Protein AF-A0A1H2VMX5-F1 (afdb_monomer)

Structure (mmCIF, N/CA/C/O backbone):
data_AF-A0A1H2VMX5-F1
#
_entry.id   AF-A0A1H2VMX5-F1
#
loop_
_atom_site.group_PDB
_atom_si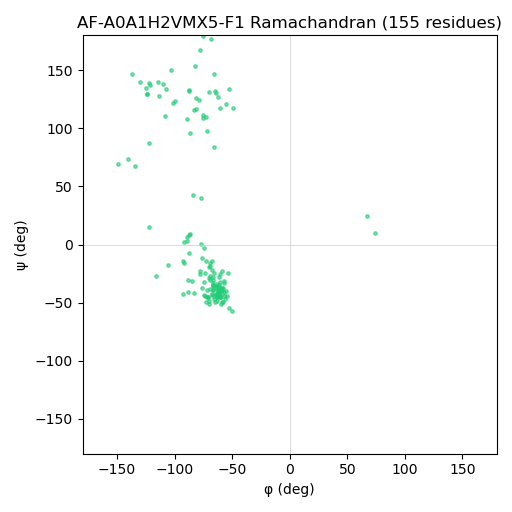te.id
_atom_site.type_symbol
_atom_site.label_atom_id
_atom_site.label_alt_id
_atom_site.label_comp_id
_atom_site.label_asym_id
_atom_site.label_entity_id
_atom_site.label_seq_id
_atom_site.pdbx_PDB_ins_code
_atom_site.Cartn_x
_atom_site.Cartn_y
_atom_site.Cartn_z
_atom_site.occupancy
_atom_site.B_iso_or_equiv
_atom_site.auth_seq_id
_atom_site.auth_comp_id
_atom_site.auth_asym_id
_atom_site.auth_atom_id
_atom_site.pdbx_PDB_model_num
ATOM 1 N N . MET A 1 1 ? -8.118 -17.951 14.539 1.00 77.88 1 MET A N 1
ATOM 2 C CA . MET A 1 1 ? -8.419 -17.044 13.417 1.00 77.88 1 MET A CA 1
ATOM 3 C C . MET A 1 1 ? -9.921 -16.807 13.373 1.00 77.88 1 MET A C 1
ATOM 5 O O . MET A 1 1 ? -10.666 -17.733 13.692 1.00 77.88 1 MET A O 1
ATOM 9 N N . ARG A 1 2 ? -10.361 -15.580 13.074 1.00 89.75 2 ARG A N 1
ATOM 10 C CA . ARG A 1 2 ? -11.778 -15.181 12.992 1.00 89.75 2 ARG A CA 1
ATOM 11 C C . ARG A 1 2 ? -12.084 -14.629 11.603 1.00 89.75 2 ARG A C 1
ATOM 13 O O . ARG A 1 2 ? -11.336 -13.803 11.100 1.00 89.75 2 ARG A O 1
ATOM 20 N N . VAL A 1 3 ? -13.227 -15.018 11.049 1.00 90.25 3 VAL A N 1
ATOM 21 C CA . VAL A 1 3 ? -13.707 -14.535 9.750 1.00 90.25 3 VAL A CA 1
ATOM 22 C C . VAL A 1 3 ? -14.512 -13.242 9.915 1.00 90.25 3 VAL A C 1
ATOM 24 O O . VAL A 1 3 ? -15.401 -13.187 10.767 1.00 90.25 3 VAL A O 1
ATOM 27 N N . LEU A 1 4 ? -14.238 -12.224 9.092 1.00 90.31 4 LEU A N 1
ATOM 28 C CA . LEU A 1 4 ? -14.986 -10.958 9.043 1.00 90.31 4 LEU A CA 1
ATOM 29 C C . LEU A 1 4 ? -15.226 -10.514 7.600 1.00 90.31 4 LEU A C 1
ATOM 31 O O . LEU A 1 4 ? -14.382 -10.709 6.733 1.00 90.31 4 LEU A O 1
ATOM 35 N N . THR A 1 5 ? -16.364 -9.872 7.335 1.00 93.44 5 THR A N 1
ATOM 36 C CA . THR A 1 5 ? -16.583 -9.218 6.035 1.00 93.44 5 THR A CA 1
ATOM 37 C C . THR A 1 5 ? -15.774 -7.927 5.999 1.00 93.44 5 THR A C 1
ATOM 39 O O . THR A 1 5 ? -16.102 -6.985 6.714 1.00 93.44 5 THR A O 1
ATOM 42 N N . ILE A 1 6 ? -14.709 -7.908 5.201 1.00 93.81 6 ILE A N 1
ATOM 43 C CA . ILE A 1 6 ? -13.769 -6.789 5.085 1.00 93.81 6 ILE A CA 1
ATOM 44 C C . ILE A 1 6 ? -13.706 -6.383 3.614 1.00 93.81 6 ILE A C 1
ATOM 46 O O . ILE A 1 6 ? -13.511 -7.228 2.742 1.00 93.81 6 ILE A O 1
ATOM 50 N N . ASP A 1 7 ? -13.865 -5.090 3.340 1.00 94.38 7 ASP A N 1
ATOM 51 C CA . ASP A 1 7 ? -13.636 -4.526 2.008 1.00 94.38 7 ASP A CA 1
ATOM 52 C C . ASP A 1 7 ? -12.127 -4.515 1.713 1.00 94.38 7 ASP A C 1
ATOM 54 O O . ASP A 1 7 ? -11.393 -3.622 2.146 1.00 94.38 7 ASP A O 1
ATOM 58 N N . MET A 1 8 ? -11.662 -5.534 0.986 1.00 94.94 8 MET A N 1
ATOM 59 C CA . MET A 1 8 ? -10.245 -5.699 0.652 1.00 94.94 8 MET A CA 1
ATOM 60 C C . MET A 1 8 ? -9.712 -4.559 -0.212 1.00 94.94 8 MET A C 1
ATOM 62 O O . MET A 1 8 ? -8.598 -4.099 0.008 1.00 94.94 8 MET A O 1
ATOM 66 N N . HIS A 1 9 ? -10.518 -4.033 -1.134 1.00 93.56 9 HIS A N 1
ATOM 67 C CA . HIS A 1 9 ? -10.098 -2.911 -1.969 1.00 93.56 9 HIS A CA 1
ATOM 68 C C . HIS A 1 9 ? -9.900 -1.638 -1.133 1.00 93.56 9 HIS A C 1
ATOM 70 O O . HIS A 1 9 ? -9.013 -0.826 -1.404 1.00 93.56 9 HIS A O 1
ATOM 76 N N . ARG A 1 10 ? -10.716 -1.430 -0.092 1.00 94.94 10 ARG A N 1
ATOM 77 C CA . ARG A 1 10 ? -10.504 -0.324 0.848 1.00 94.94 10 ARG A CA 1
ATOM 78 C C . ARG A 1 10 ? -9.256 -0.527 1.709 1.00 94.94 10 ARG A C 1
ATOM 80 O O . ARG A 1 10 ? -8.552 0.458 1.915 1.00 94.94 10 ARG A O 1
ATOM 87 N N . LEU A 1 11 ? -8.960 -1.755 2.138 1.00 96.69 11 LEU A N 1
ATOM 88 C CA . LEU A 1 11 ? -7.720 -2.071 2.858 1.00 96.69 11 LEU A CA 1
ATOM 89 C C . LEU A 1 11 ? -6.476 -1.830 1.996 1.00 96.69 11 LEU A C 1
ATOM 91 O O . LEU A 1 11 ? -5.568 -1.129 2.426 1.00 96.69 11 LEU A O 1
ATOM 95 N N . GLU A 1 12 ? -6.468 -2.342 0.764 1.00 96.19 12 GLU A N 1
ATOM 96 C CA . GLU A 1 12 ? -5.383 -2.148 -0.209 1.00 96.19 12 GLU A CA 1
ATOM 97 C C . GLU A 1 12 ? -5.091 -0.658 -0.435 1.00 96.19 12 GLU A C 1
ATOM 99 O O . GLU A 1 12 ? -3.937 -0.239 -0.414 1.00 96.19 12 GLU A O 1
ATOM 104 N N . ARG A 1 13 ? -6.140 0.163 -0.586 1.00 94.69 13 ARG A N 1
ATOM 105 C CA . ARG A 1 13 ? -5.979 1.618 -0.721 1.00 94.69 13 ARG A CA 1
ATOM 106 C C . ARG A 1 13 ? -5.446 2.283 0.541 1.00 94.69 13 ARG A C 1
ATOM 108 O O . ARG A 1 13 ? -4.649 3.197 0.414 1.00 94.69 13 ARG A O 1
ATOM 115 N N . ALA A 1 14 ? -5.890 1.856 1.722 1.00 96.00 14 ALA A N 1
ATOM 116 C CA . ALA A 1 14 ? -5.415 2.413 2.986 1.00 96.00 14 ALA A CA 1
ATOM 117 C C . ALA A 1 14 ? -3.929 2.095 3.228 1.00 96.00 14 ALA A C 1
ATOM 119 O O . ALA A 1 14 ? -3.202 2.946 3.724 1.00 96.00 14 ALA A O 1
ATOM 120 N N . LEU A 1 15 ? -3.464 0.906 2.823 1.00 96.06 15 LEU A N 1
ATOM 121 C CA . LEU A 1 15 ? -2.037 0.567 2.826 1.00 96.06 15 LEU A CA 1
ATOM 122 C C . LEU A 1 15 ? -1.244 1.452 1.854 1.00 96.06 15 LEU A C 1
ATOM 124 O O . LEU A 1 15 ? -0.123 1.848 2.151 1.00 96.06 15 LEU A O 1
ATOM 128 N N . ASP A 1 16 ? -1.808 1.784 0.692 1.00 94.56 16 ASP A N 1
ATOM 129 C CA . ASP A 1 16 ? -1.123 2.600 -0.314 1.00 94.56 16 ASP A CA 1
ATOM 130 C C . ASP A 1 16 ? -1.327 4.118 -0.148 1.00 94.56 16 ASP A C 1
ATOM 132 O O . ASP A 1 16 ? -0.771 4.887 -0.933 1.00 94.56 16 ASP A O 1
ATOM 136 N N . ASP A 1 17 ? -2.024 4.597 0.885 1.00 91.06 17 ASP A N 1
ATOM 137 C CA . ASP A 1 17 ? -2.252 6.031 1.120 1.00 91.06 17 ASP A CA 1
ATOM 138 C C . ASP A 1 17 ? -1.130 6.645 1.986 1.00 91.06 17 ASP A C 1
ATOM 140 O O . ASP A 1 17 ? -1.053 6.358 3.177 1.00 91.06 17 ASP A O 1
ATOM 144 N N . PRO A 1 18 ? -0.223 7.479 1.433 1.00 82.94 18 PRO A N 1
ATOM 145 C CA . PRO A 1 18 ? 0.783 8.190 2.224 1.00 82.94 18 PRO A CA 1
ATOM 146 C C . PRO A 1 18 ? 0.255 9.528 2.780 1.00 82.94 18 PRO A C 1
ATOM 148 O O . PRO A 1 18 ? 1.053 10.373 3.194 1.00 82.94 18 PRO A O 1
ATOM 151 N N . GLY A 1 19 ? -1.048 9.791 2.655 1.00 86.31 19 GLY A N 1
ATOM 152 C CA . GLY A 1 19 ? -1.691 11.034 3.052 1.00 86.31 19 GLY A CA 1
ATOM 153 C C . GLY A 1 19 ? -1.724 11.258 4.569 1.00 86.31 19 GLY A C 1
ATOM 154 O O . GLY A 1 19 ? -1.294 10.410 5.345 1.00 86.31 19 GLY A O 1
ATOM 155 N N . PRO A 1 20 ? -2.252 12.414 5.008 1.00 85.75 20 PRO A N 1
ATOM 156 C CA . PRO A 1 20 ? -2.370 12.757 6.428 1.00 85.75 20 PRO A CA 1
ATOM 157 C C . PRO A 1 20 ? -3.493 11.991 7.147 1.00 85.75 20 PRO A C 1
ATOM 159 O O . PRO A 1 20 ? -3.695 12.176 8.344 1.00 85.75 20 PRO A O 1
ATOM 162 N N . LEU A 1 21 ? -4.260 11.172 6.420 1.00 91.00 21 LEU A N 1
ATOM 163 C CA . LEU A 1 21 ? -5.347 10.393 6.991 1.00 91.00 21 LEU A CA 1
ATOM 164 C C . LEU A 1 21 ? -4.798 9.125 7.636 1.00 91.00 21 LEU A C 1
ATOM 166 O O . LEU A 1 21 ? -4.163 8.299 6.987 1.00 91.00 21 LEU A O 1
ATOM 170 N N . GLU A 1 22 ? -5.136 8.929 8.899 1.00 94.12 22 GLU A N 1
ATOM 171 C CA . GLU A 1 22 ? -4.936 7.665 9.582 1.00 94.12 22 GLU A CA 1
ATOM 172 C C . GLU A 1 22 ? -6.150 6.769 9.349 1.00 94.12 22 GLU A C 1
ATOM 174 O O . GLU A 1 22 ? -7.303 7.188 9.508 1.00 94.12 22 GLU A O 1
ATOM 179 N N . HIS A 1 23 ? -5.903 5.519 8.971 1.00 96.06 23 HIS A N 1
ATOM 180 C CA . HIS A 1 23 ? -6.954 4.547 8.705 1.00 96.06 23 HIS A CA 1
ATOM 181 C C . HIS A 1 23 ? -6.982 3.469 9.779 1.00 96.06 23 HIS A C 1
ATOM 183 O O . HIS A 1 23 ? -5.950 2.937 10.175 1.00 96.06 23 HIS A O 1
ATOM 189 N N . TYR A 1 24 ? -8.184 3.103 10.206 1.00 96.81 24 TYR A N 1
ATOM 190 C CA . TYR A 1 24 ? -8.420 2.113 11.245 1.00 96.81 24 TYR A CA 1
ATOM 191 C C . TYR A 1 24 ? -9.440 1.081 10.769 1.00 96.81 24 TYR A C 1
ATOM 193 O O . TYR A 1 24 ? -10.449 1.430 10.149 1.00 96.81 24 TYR A O 1
ATOM 201 N N . LEU A 1 25 ? -9.200 -0.187 11.095 1.00 97.19 25 LEU A N 1
ATOM 202 C CA . LEU A 1 25 ? -10.148 -1.282 10.926 1.00 97.19 25 LEU A CA 1
ATOM 203 C C . LEU A 1 25 ? -10.826 -1.585 12.265 1.00 97.19 25 LEU A C 1
ATOM 205 O O . LEU A 1 25 ? -10.163 -1.915 13.247 1.00 97.19 25 LEU A O 1
ATOM 209 N N . ASP A 1 26 ? -12.155 -1.533 12.294 1.00 95.88 26 ASP A N 1
ATOM 210 C CA . ASP A 1 26 ? -12.949 -2.046 13.407 1.00 95.88 26 ASP A CA 1
ATOM 211 C C . ASP A 1 26 ? -12.936 -3.577 13.384 1.00 95.88 26 ASP A C 1
ATOM 213 O O . ASP A 1 26 ? -13.569 -4.221 12.540 1.00 95.88 26 ASP A O 1
ATOM 217 N N . LEU A 1 27 ? -12.250 -4.168 14.359 1.00 94.94 27 LEU A N 1
ATOM 218 C CA . LEU A 1 27 ? -12.081 -5.609 14.479 1.00 94.94 27 LEU A CA 1
ATOM 219 C C . LEU A 1 27 ? -13.398 -6.326 14.799 1.00 94.94 27 LEU A C 1
ATOM 221 O O . LEU A 1 27 ? -13.457 -7.542 14.686 1.00 94.94 27 LEU A O 1
ATOM 225 N N . HIS A 1 28 ? -14.466 -5.646 15.207 1.00 92.25 28 HIS A N 1
ATOM 226 C CA . HIS A 1 28 ? -15.757 -6.303 15.431 1.00 92.25 28 HIS A CA 1
ATOM 227 C C . HIS A 1 28 ? -16.613 -6.358 14.169 1.00 92.25 28 HIS A C 1
ATOM 229 O O . HIS A 1 28 ? -17.267 -7.369 13.918 1.00 92.25 28 HIS A O 1
ATOM 235 N N . SER A 1 29 ? -16.630 -5.271 13.398 1.00 91.56 29 SER A N 1
ATOM 236 C CA . SER A 1 29 ? -17.564 -5.104 12.279 1.00 91.56 29 SER A CA 1
ATOM 237 C C . SER A 1 29 ? -16.927 -5.262 10.897 1.00 91.56 29 SER A C 1
ATOM 239 O O . SER A 1 29 ? -17.657 -5.461 9.928 1.00 91.56 29 SER A O 1
ATOM 241 N N . GLY A 1 30 ? -15.5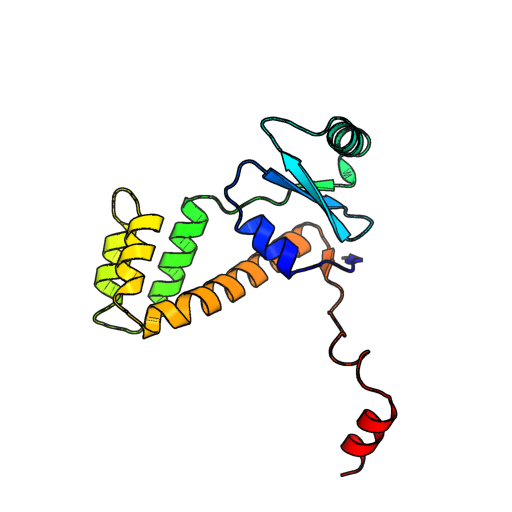97 -5.164 10.792 1.00 93.19 30 GLY A N 1
ATOM 242 C CA . GLY A 1 30 ? -14.883 -5.084 9.515 1.00 93.19 30 GLY A CA 1
ATOM 243 C C . GLY A 1 30 ? -15.020 -3.725 8.813 1.00 93.19 30 GLY A C 1
ATOM 244 O O . GLY A 1 30 ? -14.648 -3.596 7.648 1.00 93.19 30 GLY A O 1
ATOM 245 N N . GLN A 1 31 ? -15.578 -2.715 9.493 1.00 94.44 31 GLN A N 1
ATOM 246 C CA . GLN A 1 31 ? -15.732 -1.360 8.959 1.00 94.44 31 GLN A CA 1
ATOM 247 C C . GLN A 1 31 ? -14.449 -0.544 9.105 1.00 94.44 31 GLN A C 1
ATOM 249 O O . GLN A 1 31 ? -13.653 -0.757 10.014 1.00 94.44 31 GLN A O 1
ATOM 254 N N . PHE A 1 32 ? -14.288 0.436 8.222 1.00 94.75 32 PHE A N 1
ATOM 255 C CA . PHE A 1 32 ? -13.127 1.317 8.195 1.00 94.75 32 PHE A CA 1
ATOM 256 C C . PHE A 1 32 ? -13.488 2.712 8.682 1.00 94.75 32 PHE A C 1
ATOM 258 O O . PHE A 1 32 ? -14.457 3.316 8.204 1.00 94.75 32 PHE A O 1
ATOM 265 N N . ILE A 1 33 ? -12.637 3.239 9.550 1.00 94.25 33 ILE A N 1
ATOM 266 C CA . ILE A 1 33 ? -12.687 4.601 10.069 1.00 94.25 33 ILE A CA 1
ATOM 267 C C . ILE A 1 33 ? -11.445 5.330 9.556 1.00 94.25 33 ILE A C 1
ATOM 269 O O . ILE A 1 33 ? -10.370 4.740 9.480 1.00 94.25 33 ILE A O 1
ATOM 273 N N . SER A 1 34 ? -11.605 6.593 9.174 1.00 93.62 34 SER A N 1
ATOM 274 C CA . SER A 1 34 ? -10.484 7.462 8.822 1.00 93.62 34 SER A CA 1
ATOM 275 C C . SER A 1 34 ? -10.512 8.681 9.727 1.00 93.62 34 SER A C 1
ATOM 277 O O . SER A 1 34 ? -11.590 9.229 9.961 1.00 93.62 34 SER A O 1
ATOM 279 N N . LEU A 1 35 ? -9.347 9.102 10.195 1.00 93.56 35 LEU A N 1
ATOM 280 C CA . LEU A 1 35 ? -9.172 10.303 10.999 1.00 93.56 35 LEU A CA 1
ATOM 281 C C . LEU A 1 35 ? -8.128 11.190 10.324 1.00 93.56 35 LEU A C 1
ATOM 283 O O . LEU A 1 35 ? -7.102 10.691 9.873 1.00 93.56 35 LEU A O 1
ATOM 287 N N . ASP A 1 36 ? -8.398 12.485 10.225 1.00 91.62 36 ASP A N 1
ATOM 288 C CA . ASP A 1 36 ? -7.384 13.448 9.802 1.00 91.62 36 ASP A CA 1
ATOM 289 C C . ASP A 1 36 ? -6.467 13.751 10.990 1.00 91.62 36 ASP A C 1
ATOM 291 O O . ASP A 1 36 ? -6.952 14.112 12.064 1.00 91.62 36 ASP A O 1
ATOM 295 N N . ALA A 1 37 ? -5.159 13.557 10.821 1.00 84.94 37 ALA A N 1
ATOM 296 C CA . ALA A 1 37 ? -4.195 13.791 11.890 1.00 84.94 37 ALA A CA 1
ATOM 297 C C . ALA A 1 37 ? -4.040 15.284 12.242 1.00 84.94 37 ALA A C 1
ATOM 299 O O . ALA A 1 37 ? -3.707 15.606 13.385 1.00 84.94 37 ALA A O 1
ATOM 300 N N . ASP A 1 38 ? -4.291 16.192 11.291 1.00 89.19 38 ASP A N 1
ATOM 301 C CA . ASP A 1 38 ? -4.136 17.638 11.486 1.00 89.19 38 ASP A CA 1
ATOM 302 C C . ASP A 1 38 ? -5.415 18.297 12.046 1.00 89.19 38 ASP A C 1
ATOM 304 O O . ASP A 1 38 ? -5.327 19.283 12.784 1.00 89.19 38 ASP A O 1
ATOM 308 N N . ASP A 1 39 ? -6.596 17.756 11.725 1.00 91.88 39 ASP A N 1
ATOM 309 C CA . ASP A 1 39 ? -7.903 18.233 12.214 1.00 91.88 39 ASP A CA 1
ATOM 310 C C . ASP A 1 39 ? -8.847 17.057 12.547 1.00 91.88 39 ASP A C 1
ATOM 312 O O . ASP A 1 39 ? -9.778 16.751 11.791 1.00 91.88 39 ASP A O 1
ATOM 316 N N . PRO A 1 40 ? -8.601 16.339 13.661 1.00 90.19 40 PRO A N 1
ATOM 317 C CA . PRO A 1 40 ? -9.349 15.135 13.988 1.00 90.19 40 PRO A CA 1
ATOM 318 C C . PRO A 1 40 ? -10.795 15.453 14.375 1.00 90.19 40 PRO A C 1
ATOM 320 O O . PRO A 1 40 ? -11.070 16.258 15.268 1.00 90.19 40 PRO A O 1
ATOM 323 N N . ASP A 1 41 ? -11.741 14.729 13.773 1.00 93.25 41 ASP A N 1
ATOM 324 C CA . ASP A 1 41 ? -13.138 14.759 14.200 1.00 93.25 41 ASP A CA 1
ATOM 325 C C . ASP A 1 41 ? -13.257 14.275 15.655 1.00 93.25 41 ASP A C 1
ATOM 327 O O . ASP A 1 41 ? -12.957 13.122 15.975 1.00 93.25 41 ASP A O 1
ATOM 331 N N . ALA A 1 42 ? -13.720 15.155 16.546 1.00 93.38 42 ALA A N 1
ATOM 332 C CA . ALA A 1 42 ? -13.746 14.900 17.986 1.00 93.38 42 ALA A CA 1
ATOM 333 C C . ALA A 1 42 ? -14.604 13.683 18.370 1.00 93.38 42 ALA A C 1
ATOM 335 O O . ALA A 1 42 ? -14.294 12.988 19.339 1.00 93.38 42 ALA A O 1
ATOM 336 N N . GLN A 1 43 ? -15.678 13.410 17.621 1.00 92.62 43 GLN A N 1
ATOM 337 C CA . GLN A 1 43 ? -16.531 12.250 17.872 1.00 92.62 43 GLN A CA 1
ATOM 338 C C . GLN A 1 43 ? -15.811 10.948 17.503 1.00 92.62 43 GLN A C 1
ATOM 340 O O . GLN A 1 43 ? -15.834 9.991 18.279 1.00 92.62 43 GLN A O 1
ATOM 345 N N . THR A 1 44 ? -15.156 10.925 16.346 1.00 92.50 44 THR A N 1
ATOM 346 C CA . THR A 1 44 ? -14.379 9.783 15.859 1.00 92.50 44 THR A CA 1
ATOM 347 C C . THR A 1 44 ? -13.169 9.520 16.749 1.00 92.50 44 THR A C 1
ATOM 349 O O . THR A 1 44 ? -12.947 8.378 17.149 1.00 92.50 44 THR A O 1
ATOM 352 N N . LEU A 1 45 ? -12.437 10.568 17.135 1.00 93.25 45 LEU A N 1
ATOM 353 C CA . LEU A 1 45 ? -11.315 10.461 18.065 1.00 93.25 45 LEU A CA 1
ATOM 354 C C . LEU A 1 45 ? -11.768 9.876 19.409 1.00 93.25 45 LEU A C 1
ATOM 356 O O . LEU A 1 45 ? -11.210 8.882 19.867 1.00 93.25 45 LEU A O 1
ATOM 360 N N . HIS A 1 46 ? -12.848 10.409 19.993 1.00 93.31 46 HIS A N 1
ATOM 361 C CA . HIS A 1 46 ? -13.389 9.879 21.245 1.00 93.31 46 HIS A CA 1
ATOM 362 C C . HIS A 1 46 ? -13.827 8.411 21.120 1.00 93.31 46 HIS A C 1
ATOM 364 O O . HIS A 1 46 ? -13.635 7.624 22.048 1.00 93.31 46 HIS A O 1
ATOM 370 N N . GLN A 1 47 ? -14.401 8.020 19.977 1.00 92.38 47 GLN A N 1
ATOM 371 C CA . GLN A 1 47 ? -14.773 6.633 19.704 1.00 92.38 47 GLN A CA 1
ATOM 372 C C . GLN A 1 47 ? -13.552 5.698 19.674 1.00 92.38 47 GLN A C 1
ATOM 374 O O . GLN A 1 47 ? -13.640 4.598 20.221 1.00 92.38 47 GLN A O 1
ATOM 379 N N . LEU A 1 48 ? -12.443 6.117 19.053 1.00 93.38 48 LEU A N 1
ATOM 380 C CA . LEU A 1 48 ? -11.196 5.344 19.003 1.00 93.38 48 LEU A CA 1
ATOM 381 C C . LEU A 1 48 ? -10.545 5.239 20.393 1.00 93.38 48 LEU A C 1
ATOM 383 O O . LEU A 1 48 ? -10.126 4.158 20.798 1.00 93.38 48 LEU A O 1
ATOM 387 N N . GLU A 1 49 ? -10.524 6.337 21.153 1.00 93.19 49 GLU A N 1
ATOM 388 C CA . GLU A 1 49 ? -9.939 6.389 22.502 1.00 93.19 49 GLU A CA 1
ATOM 389 C C . GLU A 1 49 ? -10.744 5.604 23.548 1.00 93.19 49 GLU A C 1
ATOM 391 O O . GLU A 1 49 ? -10.181 5.116 24.528 1.00 93.19 49 GLU A O 1
ATOM 396 N N . SER A 1 50 ? -12.061 5.480 23.361 1.00 94.12 50 SER A N 1
ATOM 397 C CA . SER A 1 50 ? -12.942 4.794 24.317 1.00 94.12 50 SER A CA 1
ATOM 398 C C . SER A 1 50 ? -12.791 3.270 24.303 1.00 94.12 50 SER A C 1
ATOM 400 O O . SER A 1 50 ? -13.125 2.623 25.294 1.00 94.12 50 SER A O 1
ATOM 402 N N . ASP A 1 51 ? -12.330 2.694 23.190 1.00 93.19 51 ASP A N 1
ATOM 403 C CA . ASP A 1 51 ? -12.147 1.248 23.017 1.00 93.19 51 ASP A CA 1
ATOM 404 C C . ASP A 1 51 ? -10.975 0.962 22.055 1.00 93.19 51 ASP A C 1
ATOM 406 O O . ASP A 1 51 ? -11.185 0.529 20.919 1.00 93.19 51 ASP A O 1
ATOM 410 N N . PRO A 1 52 ? -9.726 1.240 22.468 1.00 90.62 52 PRO A N 1
ATOM 411 C CA . PRO A 1 52 ? -8.570 1.162 21.575 1.00 90.62 52 PRO A CA 1
ATOM 412 C C . PRO A 1 52 ? -8.261 -0.270 21.121 1.00 90.62 52 PRO A C 1
AT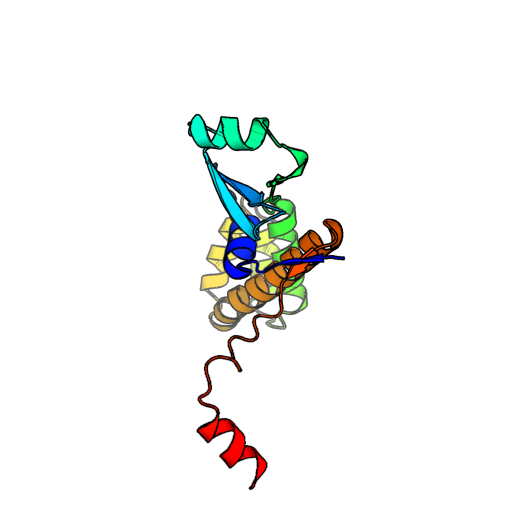OM 414 O O . PRO A 1 52 ? -7.750 -0.467 20.025 1.00 90.62 52 PRO A O 1
ATOM 417 N N . GLU A 1 53 ? -8.603 -1.289 21.917 1.00 93.25 53 GLU A N 1
ATOM 418 C CA . GLU A 1 53 ? -8.374 -2.700 21.565 1.00 93.25 53 GLU A CA 1
ATOM 419 C C . GLU A 1 53 ? -9.290 -3.187 20.430 1.00 93.25 53 GLU A C 1
ATOM 421 O O . GLU A 1 53 ? -8.999 -4.189 19.773 1.00 93.25 53 GLU A O 1
ATOM 426 N N . ARG A 1 54 ? -10.401 -2.484 20.176 1.00 94.38 54 ARG A N 1
ATOM 427 C CA . ARG A 1 54 ? -11.334 -2.797 19.088 1.00 94.38 54 ARG A CA 1
ATOM 428 C C . ARG A 1 54 ? -10.844 -2.337 17.720 1.00 94.38 54 ARG A C 1
ATOM 430 O O . ARG A 1 54 ? -11.313 -2.887 16.720 1.00 94.38 54 ARG A O 1
ATOM 437 N N . TYR A 1 55 ? -9.947 -1.360 17.651 1.00 96.31 55 TYR A N 1
ATOM 438 C CA . TYR A 1 55 ? -9.519 -0.763 16.389 1.00 96.31 55 TYR A CA 1
ATOM 439 C C . TYR A 1 55 ? -8.054 -1.076 16.110 1.00 96.31 55 TYR A C 1
ATOM 441 O O . TYR A 1 55 ? -7.181 -0.816 16.931 1.00 96.31 55 TYR A O 1
ATOM 449 N N . ALA A 1 56 ? -7.773 -1.600 14.920 1.00 96.88 56 ALA A N 1
ATOM 450 C CA . ALA A 1 56 ? -6.405 -1.765 14.445 1.00 96.88 56 ALA A CA 1
ATOM 451 C C . ALA A 1 56 ? -6.066 -0.646 13.461 1.00 96.88 56 ALA A C 1
ATOM 453 O O . ALA A 1 56 ? -6.734 -0.508 12.435 1.00 96.88 56 ALA A O 1
ATOM 454 N N . GLY A 1 57 ? -5.027 0.132 13.763 1.00 96.06 57 GLY A N 1
ATOM 455 C CA . GLY A 1 57 ? -4.452 1.077 12.808 1.00 96.06 57 GLY A CA 1
ATOM 456 C C . GLY A 1 57 ? -3.865 0.328 11.614 1.00 96.06 57 GLY A C 1
ATOM 457 O O . GLY A 1 57 ? -3.123 -0.639 11.790 1.00 96.06 57 GLY A O 1
ATOM 458 N N . ILE A 1 58 ? -4.225 0.754 10.409 1.00 96.44 58 ILE A N 1
ATOM 459 C CA . ILE A 1 58 ? -3.701 0.213 9.157 1.00 96.44 58 ILE A CA 1
ATOM 460 C C . ILE A 1 58 ? -2.371 0.921 8.894 1.00 96.44 58 ILE A C 1
ATOM 462 O O . ILE A 1 58 ? -2.382 2.138 8.712 1.00 96.44 58 ILE A O 1
ATOM 466 N N . PRO A 1 59 ? -1.234 0.205 8.891 1.00 92.62 59 PRO A N 1
ATOM 467 C CA . PRO A 1 59 ? 0.065 0.822 8.670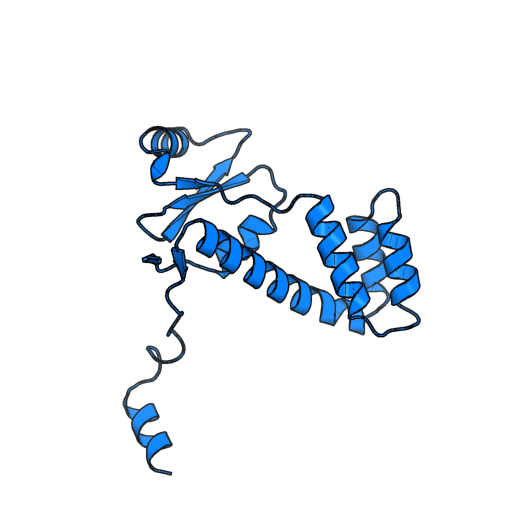 1.00 92.62 59 PRO A CA 1
ATOM 468 C C . PRO A 1 59 ? 0.227 1.152 7.178 1.00 92.62 59 PRO A C 1
ATOM 470 O O . PRO A 1 59 ? 0.322 0.224 6.372 1.00 92.62 59 PRO A O 1
ATOM 473 N N . PRO A 1 60 ? 0.252 2.434 6.771 1.00 95.25 60 PRO A N 1
ATOM 474 C CA . PRO A 1 60 ? 0.509 2.770 5.380 1.00 95.25 60 PRO A CA 1
ATOM 475 C C . PRO A 1 60 ? 1.941 2.377 5.009 1.00 95.25 60 PRO A C 1
ATOM 477 O O . PRO A 1 60 ? 2.859 2.481 5.825 1.00 95.25 60 PRO A O 1
ATOM 480 N N . LEU A 1 61 ? 2.138 1.966 3.759 1.00 95.88 61 LEU A N 1
ATOM 481 C CA . LEU A 1 61 ? 3.456 1.653 3.225 1.00 95.88 61 LEU A CA 1
ATOM 482 C C . LEU A 1 61 ? 4.331 2.894 3.252 1.00 95.88 61 LEU A C 1
ATOM 484 O O . LEU A 1 61 ? 3.974 3.942 2.684 1.00 95.88 61 LEU A O 1
ATOM 488 N N . ASP A 1 62 ? 5.502 2.742 3.858 1.00 94.81 62 ASP A N 1
ATOM 489 C CA . ASP A 1 62 ? 6.471 3.813 3.917 1.00 94.81 62 ASP A CA 1
ATOM 490 C C . ASP A 1 62 ? 7.187 3.994 2.563 1.00 94.81 62 ASP A C 1
ATOM 492 O O . ASP A 1 62 ? 6.905 3.343 1.550 1.00 94.81 62 ASP A O 1
ATOM 496 N N . THR A 1 63 ? 8.102 4.961 2.498 1.00 94.62 63 THR A N 1
ATOM 497 C CA . THR A 1 63 ? 8.836 5.214 1.250 1.00 94.62 63 THR A CA 1
ATOM 498 C C . THR A 1 63 ? 9.760 4.056 0.871 1.00 94.62 63 THR A C 1
ATOM 500 O O . THR A 1 63 ? 9.948 3.829 -0.324 1.00 94.62 63 THR A O 1
ATOM 503 N N . ALA A 1 64 ? 10.338 3.350 1.846 1.00 95.62 64 ALA A N 1
ATOM 504 C CA . ALA A 1 64 ? 11.225 2.220 1.598 1.00 95.62 64 ALA A CA 1
ATOM 505 C C . ALA A 1 64 ? 10.433 1.028 1.046 1.00 95.62 64 ALA A C 1
ATOM 507 O O . ALA A 1 64 ? 10.768 0.554 -0.035 1.00 95.62 64 ALA A O 1
ATOM 508 N N . ASP A 1 65 ? 9.307 0.663 1.665 1.00 96.31 65 ASP A N 1
ATOM 509 C CA . ASP A 1 65 ? 8.425 -0.416 1.194 1.00 96.31 65 ASP A CA 1
ATOM 510 C C . ASP A 1 65 ? 7.971 -0.191 -0.258 1.00 96.31 65 ASP A C 1
ATOM 512 O O . ASP A 1 65 ? 7.933 -1.100 -1.092 1.00 96.31 65 ASP A O 1
ATOM 516 N N . ARG A 1 66 ? 7.656 1.064 -0.603 1.00 96.81 66 ARG A N 1
ATOM 517 C CA . ARG A 1 66 ? 7.261 1.451 -1.967 1.00 96.81 66 ARG A CA 1
ATOM 518 C C . ARG A 1 66 ? 8.411 1.373 -2.969 1.00 96.81 66 ARG A C 1
ATOM 520 O O . ARG A 1 66 ? 8.151 1.177 -4.163 1.00 96.81 66 ARG A O 1
ATOM 527 N N . ILE A 1 67 ? 9.651 1.590 -2.533 1.00 97.44 67 ILE A N 1
ATOM 528 C CA . ILE A 1 67 ? 10.844 1.399 -3.368 1.00 97.44 67 ILE A CA 1
ATOM 529 C C . ILE A 1 67 ? 11.079 -0.098 -3.557 1.00 97.44 67 ILE A C 1
ATOM 531 O O . ILE A 1 67 ? 11.157 -0.535 -4.704 1.00 97.44 67 ILE A O 1
ATOM 535 N N . ASP A 1 68 ? 11.064 -0.877 -2.479 1.00 97.00 68 ASP A N 1
ATOM 536 C CA . ASP A 1 68 ? 11.265 -2.328 -2.499 1.00 97.00 68 ASP A CA 1
ATOM 537 C C . ASP A 1 68 ? 10.239 -3.024 -3.404 1.00 97.00 68 ASP A C 1
ATOM 539 O O . ASP A 1 68 ? 10.587 -3.879 -4.220 1.00 97.00 68 ASP A O 1
ATOM 543 N N . MET A 1 69 ? 8.971 -2.596 -3.364 1.00 97.31 69 MET A N 1
ATOM 544 C CA . MET A 1 69 ? 7.934 -3.105 -4.269 1.00 97.31 69 MET A CA 1
ATOM 545 C C . MET A 1 69 ? 8.268 -2.847 -5.748 1.00 97.31 69 MET A C 1
ATOM 547 O O . MET A 1 69 ? 8.021 -3.706 -6.601 1.00 97.31 69 MET A O 1
ATOM 551 N N . ARG A 1 70 ? 8.843 -1.680 -6.069 1.00 97.88 70 ARG A N 1
ATOM 552 C CA . ARG A 1 70 ? 9.272 -1.336 -7.435 1.00 97.88 70 ARG A CA 1
ATOM 553 C C . ARG A 1 70 ? 10.510 -2.118 -7.846 1.00 97.88 70 ARG A C 1
ATOM 555 O O . ARG A 1 70 ? 10.569 -2.572 -8.983 1.00 97.88 70 ARG A O 1
ATOM 562 N N . GLU A 1 71 ? 11.466 -2.317 -6.946 1.00 97.62 71 GLU A N 1
ATOM 563 C CA . GLU A 1 71 ? 12.636 -3.161 -7.207 1.00 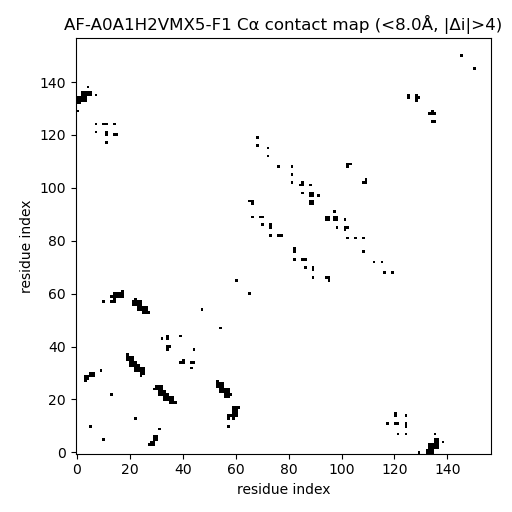97.62 71 GLU A CA 1
ATOM 564 C C . GLU A 1 71 ? 12.224 -4.612 -7.477 1.00 97.62 71 GLU A C 1
ATOM 566 O O . GLU A 1 71 ? 12.670 -5.212 -8.456 1.00 97.62 71 GLU A O 1
ATOM 571 N N . ALA A 1 72 ? 11.294 -5.145 -6.681 1.00 97.31 72 ALA A N 1
ATOM 572 C CA . ALA A 1 72 ? 10.742 -6.478 -6.882 1.00 97.31 72 ALA A CA 1
ATOM 573 C C . ALA A 1 72 ? 10.008 -6.605 -8.231 1.00 97.31 72 ALA A C 1
ATOM 575 O O . ALA A 1 72 ? 10.175 -7.602 -8.925 1.00 97.31 72 ALA A O 1
ATOM 576 N N . PHE A 1 73 ? 9.269 -5.575 -8.658 1.00 97.50 73 PHE A N 1
ATOM 577 C CA . PHE A 1 73 ? 8.678 -5.544 -10.002 1.00 97.50 73 PHE A CA 1
ATOM 578 C C . PHE A 1 73 ? 9.731 -5.599 -11.115 1.00 97.50 73 PHE A C 1
ATOM 580 O O . PHE A 1 73 ? 9.518 -6.258 -12.132 1.00 97.50 73 PHE A O 1
ATOM 587 N N . LEU A 1 74 ? 10.871 -4.920 -10.941 1.00 96.06 74 LEU A N 1
ATOM 588 C CA . LEU A 1 74 ? 11.945 -4.948 -11.935 1.00 96.06 74 LEU A CA 1
ATOM 589 C C . LEU A 1 74 ? 12.589 -6.327 -12.063 1.00 96.06 74 LEU A C 1
ATOM 591 O O . LEU A 1 74 ? 12.973 -6.693 -13.171 1.00 96.06 74 LEU A O 1
ATOM 595 N N . PHE A 1 75 ? 12.634 -7.117 -10.988 1.00 93.25 75 PHE A N 1
ATOM 596 C CA . PHE A 1 75 ? 13.120 -8.498 -11.047 1.00 93.25 75 PHE A CA 1
ATOM 597 C C . PHE A 1 75 ? 12.318 -9.361 -12.040 1.00 93.25 75 PHE A C 1
ATOM 599 O O . PHE A 1 75 ? 12.896 -10.153 -12.788 1.00 93.25 75 PHE A O 1
ATOM 606 N N . ASP A 1 76 ? 11.003 -9.139 -12.111 1.00 90.19 76 ASP A N 1
ATOM 607 C CA . ASP A 1 76 ? 10.090 -9.835 -13.026 1.00 90.19 76 ASP A CA 1
ATOM 608 C C . ASP A 1 76 ? 9.979 -9.148 -14.409 1.00 90.19 76 ASP A C 1
ATOM 610 O O . ASP A 1 76 ? 9.375 -9.684 -15.345 1.00 90.19 76 ASP A O 1
ATOM 614 N N . LEU A 1 77 ? 10.574 -7.960 -14.581 1.00 92.50 77 LEU A N 1
ATOM 615 C CA . LEU A 1 77 ? 10.512 -7.191 -15.824 1.00 92.50 77 LEU A CA 1
ATOM 616 C C . LEU A 1 77 ? 11.612 -7.617 -16.807 1.00 92.50 77 LEU A C 1
ATOM 618 O O . LEU A 1 77 ? 12.728 -7.100 -16.808 1.00 92.50 77 LEU A O 1
ATOM 622 N N . HIS A 1 78 ? 11.269 -8.504 -17.736 1.00 90.06 78 HIS A N 1
ATOM 623 C CA . HIS A 1 78 ? 12.185 -8.988 -18.779 1.00 90.06 78 HIS A CA 1
ATOM 624 C C . HIS A 1 78 ? 12.267 -8.074 -20.020 1.00 90.06 78 HIS A C 1
ATOM 626 O O . HIS A 1 78 ? 12.278 -8.554 -21.155 1.00 90.06 78 HIS A O 1
ATOM 632 N N . ASP A 1 79 ? 12.321 -6.753 -19.821 1.00 92.62 79 ASP A N 1
ATOM 633 C CA . ASP A 1 79 ? 12.524 -5.769 -20.894 1.00 92.62 79 ASP A CA 1
ATOM 634 C C . ASP A 1 79 ? 13.937 -5.156 -20.788 1.00 92.62 79 ASP A C 1
ATOM 636 O O . ASP A 1 79 ? 14.203 -4.385 -19.860 1.00 92.62 79 ASP A O 1
ATOM 640 N N . PRO A 1 80 ? 14.857 -5.462 -21.726 1.00 92.62 80 PRO A N 1
ATOM 641 C CA . PRO A 1 80 ? 16.249 -5.017 -21.648 1.00 92.62 80 PRO A CA 1
ATOM 642 C C . PRO A 1 80 ? 16.432 -3.504 -21.841 1.00 92.62 80 PRO A C 1
ATOM 644 O O . PRO A 1 80 ? 17.496 -2.981 -21.512 1.00 92.62 80 PRO A O 1
ATOM 647 N N . HIS A 1 81 ? 15.431 -2.796 -22.373 1.00 94.31 81 HIS A N 1
ATOM 648 C CA . HIS A 1 81 ? 15.472 -1.344 -22.541 1.00 94.31 81 HIS A CA 1
ATOM 649 C C . HIS A 1 81 ? 14.862 -0.622 -21.339 1.00 94.31 81 HIS A C 1
ATOM 651 O O . HIS A 1 81 ? 15.434 0.362 -20.868 1.00 94.31 81 HIS A O 1
ATOM 657 N N . ALA A 1 82 ? 13.737 -1.120 -20.822 1.00 95.44 82 ALA A N 1
ATOM 658 C CA . ALA A 1 82 ? 13.058 -0.508 -19.682 1.00 95.44 82 ALA A CA 1
ATOM 659 C C . ALA A 1 82 ? 13.807 -0.749 -18.363 1.00 95.44 82 ALA A C 1
ATOM 661 O O . ALA A 1 82 ? 14.000 0.186 -17.584 1.00 95.44 82 ALA A O 1
ATOM 662 N N . HIS A 1 83 ? 14.269 -1.983 -18.125 1.00 96.75 83 HIS A N 1
ATOM 663 C CA . HIS A 1 83 ? 14.877 -2.380 -16.855 1.00 96.75 83 HIS A CA 1
ATOM 664 C C . HIS A 1 83 ? 16.030 -1.463 -16.401 1.00 96.75 83 HIS A C 1
ATOM 666 O O . HIS A 1 83 ? 15.962 -0.960 -15.280 1.00 96.75 83 HIS A O 1
ATOM 672 N N . PRO A 1 84 ? 17.091 -1.199 -17.197 1.00 96.75 84 PRO A N 1
ATOM 673 C CA . PRO A 1 84 ? 18.210 -0.381 -16.724 1.00 96.75 84 PRO A CA 1
ATOM 674 C C . PRO A 1 84 ? 17.808 1.066 -16.401 1.00 96.75 84 PRO A C 1
ATOM 676 O O . PRO A 1 84 ? 18.347 1.647 -15.461 1.00 96.75 84 PRO A O 1
ATOM 679 N N . LEU A 1 85 ? 16.855 1.643 -17.140 1.00 97.56 85 LEU A N 1
ATOM 680 C CA . LEU A 1 85 ? 16.398 3.019 -16.927 1.00 97.56 85 LEU A CA 1
ATOM 681 C C . LEU A 1 85 ? 15.515 3.135 -15.681 1.00 97.56 85 LEU A C 1
ATOM 683 O O . LEU A 1 85 ? 15.720 4.030 -14.862 1.00 97.56 85 LEU A O 1
ATOM 687 N N . LEU A 1 86 ? 14.599 2.186 -15.487 1.00 97.94 86 LEU A N 1
ATOM 688 C CA . LEU A 1 86 ? 13.763 2.128 -14.290 1.00 97.94 86 LEU A CA 1
ATOM 689 C C . LEU A 1 86 ? 14.585 1.815 -13.031 1.00 97.94 86 LEU A C 1
ATOM 691 O O . LEU A 1 86 ? 14.368 2.439 -11.993 1.00 97.94 86 LEU A O 1
ATOM 695 N N . ALA A 1 87 ? 15.576 0.923 -13.124 1.00 97.50 87 ALA A N 1
ATOM 696 C CA . ALA A 1 87 ? 16.491 0.639 -12.019 1.00 97.50 87 ALA A CA 1
ATOM 697 C C . ALA A 1 87 ? 17.315 1.880 -11.637 1.00 97.50 87 ALA A C 1
ATOM 699 O O . ALA A 1 87 ? 17.419 2.225 -10.461 1.00 97.50 87 ALA A O 1
ATOM 700 N N . ALA A 1 88 ? 17.848 2.610 -12.625 1.00 97.62 88 ALA A N 1
ATOM 701 C CA . ALA A 1 88 ? 18.561 3.862 -12.376 1.00 97.62 88 ALA A CA 1
ATOM 702 C C . ALA A 1 88 ? 17.653 4.938 -11.753 1.00 97.62 88 ALA A C 1
ATOM 704 O O . ALA A 1 88 ? 18.097 5.701 -10.891 1.00 97.62 88 ALA A O 1
ATOM 705 N N . ALA A 1 89 ? 16.373 4.987 -12.137 1.00 97.88 89 ALA A N 1
ATOM 706 C CA . ALA A 1 89 ? 15.407 5.912 -11.555 1.00 97.88 89 ALA A CA 1
ATOM 707 C C . ALA A 1 89 ? 15.195 5.686 -10.048 1.00 97.88 89 ALA A C 1
ATOM 709 O O . ALA A 1 89 ? 15.095 6.670 -9.305 1.00 97.88 89 ALA A O 1
ATOM 710 N N . LEU A 1 90 ? 15.206 4.431 -9.582 1.00 97.75 90 LEU A N 1
ATOM 711 C CA . LEU A 1 90 ? 15.097 4.087 -8.154 1.00 97.75 90 LEU A CA 1
ATOM 712 C C . LEU A 1 90 ? 16.333 4.479 -7.332 1.00 97.75 90 LEU A C 1
ATOM 714 O O . LEU A 1 90 ? 16.231 4.658 -6.127 1.00 97.75 90 LEU A O 1
ATOM 718 N N . GLN A 1 91 ? 17.474 4.719 -7.978 1.00 97.00 91 GLN A N 1
ATOM 719 C CA . GLN A 1 91 ? 18.692 5.221 -7.327 1.00 97.00 91 GLN A CA 1
ATOM 720 C C . GLN A 1 91 ? 18.794 6.759 -7.352 1.00 97.00 91 GLN A C 1
ATOM 722 O O . GLN A 1 91 ? 19.780 7.350 -6.908 1.00 97.00 91 GLN A O 1
ATOM 727 N N . SER A 1 92 ? 17.787 7.444 -7.903 1.00 97.06 92 SER A N 1
ATOM 728 C CA . SER A 1 92 ? 17.770 8.905 -7.993 1.00 97.06 92 SER A CA 1
ATOM 729 C C . SER A 1 92 ? 17.399 9.575 -6.664 1.00 97.06 92 SER A C 1
ATOM 731 O O . SER A 1 92 ? 16.845 8.967 -5.755 1.00 97.06 92 SER A O 1
ATOM 733 N N . ARG A 1 93 ? 17.600 10.898 -6.572 1.00 96.44 93 ARG A N 1
ATOM 734 C CA . ARG A 1 93 ? 17.208 11.704 -5.396 1.00 96.44 93 ARG A CA 1
ATOM 735 C C . ARG A 1 93 ? 15.702 11.654 -5.075 1.00 96.44 93 ARG A C 1
ATOM 737 O O . ARG A 1 93 ? 15.304 11.996 -3.965 1.00 96.44 93 ARG A O 1
ATOM 744 N N . ARG A 1 94 ? 14.851 11.337 -6.055 1.00 96.69 94 ARG A N 1
ATOM 745 C CA . ARG A 1 94 ? 13.384 11.294 -5.911 1.00 96.69 94 ARG A CA 1
ATOM 746 C C . ARG A 1 94 ? 12.847 10.010 -6.550 1.00 96.69 94 ARG A C 1
ATOM 748 O O . ARG A 1 94 ? 12.177 10.095 -7.578 1.00 96.69 94 ARG A O 1
ATOM 755 N N . PRO A 1 95 ? 13.152 8.843 -5.965 1.00 97.44 95 PRO A N 1
ATOM 756 C CA . PRO A 1 95 ? 13.086 7.557 -6.651 1.00 97.44 95 PRO A CA 1
ATOM 757 C C . PRO A 1 95 ? 11.688 7.220 -7.167 1.00 97.44 95 PRO A C 1
ATOM 759 O O . PRO A 1 95 ? 11.527 7.002 -8.363 1.00 97.44 95 PRO A O 1
ATOM 762 N N . LEU A 1 96 ? 10.661 7.311 -6.317 1.00 96.56 96 LEU A N 1
ATOM 763 C CA . LEU A 1 96 ? 9.271 7.020 -6.697 1.00 96.56 96 LEU A CA 1
ATOM 764 C C . LEU A 1 96 ? 8.776 7.907 -7.849 1.00 96.56 96 LEU A C 1
ATOM 766 O O . LEU A 1 96 ? 8.144 7.435 -8.793 1.00 96.56 96 LEU A O 1
ATOM 770 N N . ARG A 1 97 ? 9.110 9.202 -7.800 1.00 97.06 97 ARG A N 1
ATOM 771 C CA . ARG A 1 97 ? 8.696 10.169 -8.821 1.00 97.06 97 ARG A CA 1
ATOM 772 C C . ARG A 1 97 ? 9.439 9.964 -10.136 1.00 97.06 97 ARG A C 1
ATOM 774 O O . ARG A 1 97 ? 8.819 10.016 -11.193 1.00 97.06 97 ARG A O 1
ATOM 781 N N . THR A 1 98 ? 10.757 9.777 -10.077 1.00 98.00 98 THR A N 1
ATOM 782 C CA . THR A 1 98 ? 11.574 9.525 -11.271 1.00 98.00 98 THR A CA 1
ATOM 783 C C . THR A 1 98 ? 11.154 8.210 -11.919 1.00 98.00 98 THR A C 1
ATOM 785 O O . THR A 1 98 ? 10.970 8.177 -13.127 1.00 98.00 98 THR A O 1
ATOM 788 N N . PHE A 1 99 ? 10.909 7.161 -11.128 1.00 98.25 99 PHE A N 1
ATOM 789 C CA . PHE A 1 99 ? 10.425 5.876 -11.629 1.00 98.25 99 PHE A CA 1
ATOM 790 C C . PHE A 1 99 ? 9.100 6.027 -12.375 1.00 98.25 99 PHE A C 1
ATOM 792 O O . PHE A 1 99 ? 8.998 5.580 -13.511 1.00 98.25 99 PHE A O 1
ATOM 799 N N . GLY A 1 100 ? 8.110 6.707 -11.781 1.00 97.19 100 GLY A N 1
ATOM 800 C CA . GLY A 1 100 ? 6.824 6.952 -12.441 1.00 97.19 100 GLY A CA 1
ATOM 801 C C . GLY A 1 100 ? 6.967 7.725 -13.756 1.00 97.19 100 GLY A C 1
ATOM 802 O O . GLY A 1 100 ? 6.311 7.391 -14.735 1.00 97.19 100 GLY A O 1
ATOM 803 N N . TYR A 1 101 ? 7.866 8.713 -13.808 1.00 98.06 101 TYR A N 1
ATOM 804 C CA . TYR A 1 101 ? 8.143 9.464 -15.034 1.00 98.06 101 TYR A CA 1
ATOM 805 C C . TYR A 1 101 ? 8.789 8.602 -16.131 1.00 98.06 101 TYR A C 1
ATOM 807 O O . TYR A 1 101 ? 8.352 8.643 -17.280 1.00 98.06 101 TYR A O 1
ATOM 815 N N . GLU A 1 102 ? 9.808 7.811 -15.789 1.00 97.88 102 GLU A N 1
ATOM 816 C CA . GLU A 1 102 ? 10.472 6.919 -16.748 1.00 97.88 102 GLU A CA 1
ATOM 817 C C . GLU A 1 102 ? 9.535 5.797 -17.218 1.00 97.88 102 GLU A C 1
ATOM 819 O O . GLU A 1 102 ? 9.547 5.429 -18.392 1.00 97.88 102 GLU A O 1
ATOM 824 N N . LEU A 1 103 ? 8.659 5.297 -16.338 1.00 97.81 103 LEU A N 1
ATOM 825 C CA . LEU A 1 103 ? 7.676 4.259 -16.654 1.00 97.81 103 LEU A CA 1
ATOM 826 C C . LEU A 1 103 ? 6.751 4.656 -17.813 1.00 97.81 103 LEU A C 1
ATOM 828 O O . LEU A 1 103 ? 6.383 3.800 -18.621 1.00 97.81 103 LEU A O 1
ATOM 832 N N . GLU A 1 104 ? 6.427 5.945 -17.952 1.00 97.81 104 GLU A N 1
ATOM 833 C CA . GLU A 1 104 ? 5.599 6.454 -19.053 1.00 97.81 104 GLU A CA 1
ATOM 834 C C . GLU A 1 104 ? 6.206 6.209 -20.441 1.00 97.81 104 GLU A C 1
ATOM 836 O O . GLU A 1 104 ? 5.472 6.067 -21.422 1.00 97.81 104 GLU A O 1
ATOM 841 N N . GLN A 1 105 ? 7.532 6.076 -20.529 1.00 96.94 105 GLN A N 1
ATOM 842 C CA . GLN A 1 105 ? 8.236 5.814 -21.786 1.00 96.94 105 GLN A CA 1
ATOM 843 C C . GLN A 1 105 ? 8.112 4.354 -22.253 1.00 9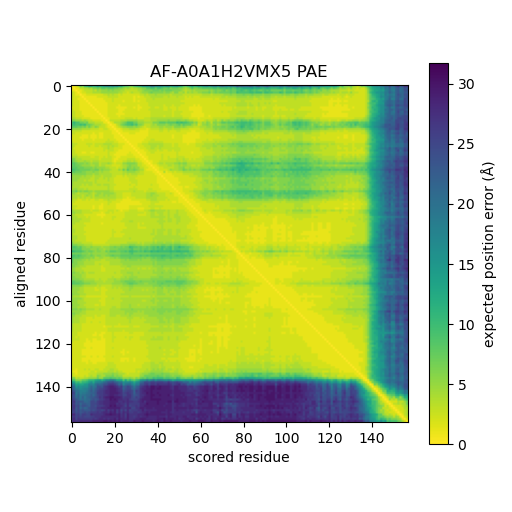6.94 105 GLN A C 1
ATOM 845 O O . GLN A 1 105 ? 8.431 4.045 -23.402 1.00 96.94 105 GLN A O 1
ATOM 850 N N . PHE A 1 106 ? 7.613 3.451 -21.398 1.00 96.75 106 PHE A N 1
ATOM 851 C CA . PHE A 1 106 ? 7.555 2.009 -21.657 1.00 96.75 106 PHE A CA 1
ATOM 852 C C . PHE A 1 106 ? 6.113 1.489 -21.562 1.00 96.75 106 PHE A C 1
ATOM 854 O O . PHE A 1 106 ? 5.690 0.999 -20.513 1.00 96.75 106 PHE A O 1
ATOM 861 N N . 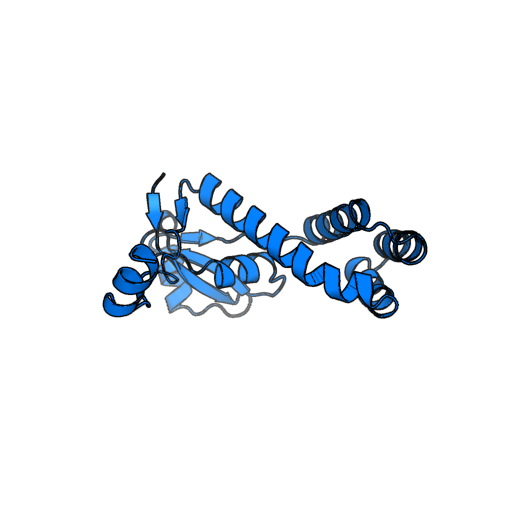PRO A 1 107 ? 5.326 1.521 -22.659 1.00 95.81 107 PRO A N 1
ATOM 862 C CA . PRO A 1 107 ? 3.903 1.180 -22.620 1.00 95.81 107 PRO A CA 1
ATOM 863 C C . PRO A 1 107 ? 3.585 -0.217 -22.074 1.00 95.81 107 PRO A C 1
ATOM 865 O O . PRO A 1 107 ? 2.517 -0.410 -21.498 1.00 95.81 107 PRO A O 1
ATOM 868 N N . ALA A 1 108 ? 4.468 -1.198 -22.280 1.00 94.62 108 ALA A N 1
ATOM 869 C CA . ALA A 1 108 ? 4.293 -2.544 -21.740 1.00 94.62 108 ALA A CA 1
ATOM 870 C C . ALA A 1 108 ? 4.476 -2.565 -20.215 1.00 94.62 108 ALA A C 1
ATOM 872 O O . ALA A 1 108 ? 3.570 -3.005 -19.510 1.00 94.62 108 ALA A O 1
ATOM 873 N N . ALA A 1 109 ? 5.585 -2.012 -19.713 1.00 95.94 109 ALA A N 1
ATOM 874 C CA . ALA A 1 109 ? 5.858 -1.912 -18.280 1.00 95.94 109 ALA A CA 1
ATOM 875 C C . ALA A 1 109 ? 4.795 -1.070 -17.557 1.00 95.94 109 ALA A C 1
ATOM 877 O O . ALA A 1 109 ? 4.276 -1.493 -16.529 1.00 95.94 109 ALA A O 1
ATOM 878 N N . ARG A 1 110 ? 4.372 0.058 -18.143 1.00 97.06 110 ARG A N 1
ATOM 879 C CA . ARG A 1 110 ? 3.302 0.909 -17.600 1.00 97.06 110 ARG A CA 1
ATOM 880 C C . ARG A 1 110 ? 1.971 0.179 -17.434 1.00 97.06 110 ARG A C 1
ATOM 882 O O . ARG A 1 110 ? 1.250 0.437 -16.479 1.00 97.06 110 ARG A O 1
ATOM 889 N N . ARG A 1 111 ? 1.623 -0.724 -18.359 1.00 96.81 111 ARG A N 1
ATOM 890 C CA . ARG A 1 111 ? 0.416 -1.561 -18.233 1.00 96.81 111 ARG A CA 1
ATOM 891 C C . ARG A 1 111 ? 0.585 -2.673 -17.199 1.00 96.81 111 ARG A C 1
ATOM 893 O O . ARG A 1 111 ? -0.399 -3.051 -16.575 1.00 96.81 111 ARG A O 1
ATOM 900 N N . ALA A 1 112 ? 1.799 -3.197 -17.042 1.00 96.31 112 ALA A N 1
ATOM 901 C CA . ALA A 1 112 ? 2.096 -4.274 -16.104 1.00 96.31 112 ALA A CA 1
ATOM 902 C C . ALA A 1 112 ? 2.164 -3.788 -14.646 1.00 96.31 112 ALA A C 1
ATOM 904 O O . ALA A 1 112 ? 1.676 -4.484 -13.760 1.00 96.31 112 ALA A O 1
ATOM 905 N N . TRP A 1 113 ? 2.704 -2.588 -14.407 1.00 97.12 113 TRP A N 1
ATOM 906 C CA . TRP A 1 113 ? 2.889 -2.023 -13.068 1.00 97.12 113 TRP A CA 1
ATOM 907 C C . TRP A 1 113 ? 1.631 -2.060 -12.181 1.00 97.12 113 TRP A C 1
ATOM 909 O O . TRP A 1 113 ? 1.694 -2.700 -11.137 1.00 97.12 113 TRP A O 1
ATOM 919 N N . PRO A 1 114 ? 0.474 -1.480 -12.563 1.00 95.75 114 PRO A N 1
ATOM 920 C CA . PRO A 1 114 ? -0.696 -1.456 -11.679 1.00 95.75 114 PRO A CA 1
ATOM 921 C C . PRO A 1 114 ? -1.274 -2.853 -11.401 1.00 95.75 114 PRO A C 1
ATOM 923 O O . PRO A 1 114 ? -1.930 -3.059 -10.385 1.00 95.75 114 PRO A O 1
ATOM 926 N N . ILE A 1 115 ? -1.044 -3.826 -12.291 1.00 96.50 115 ILE A N 1
ATOM 927 C CA . ILE A 1 115 ? -1.457 -5.222 -12.076 1.00 96.50 115 ILE A CA 1
ATOM 928 C C . ILE A 1 115 ? -0.581 -5.851 -10.989 1.00 96.50 115 ILE A C 1
ATOM 930 O O . ILE A 1 115 ? -1.099 -6.501 -10.083 1.00 96.50 115 ILE A O 1
ATOM 934 N N . TYR A 1 116 ? 0.733 -5.630 -11.074 1.00 97.06 116 TYR A N 1
ATOM 935 C CA . TYR A 1 116 ? 1.696 -6.098 -10.083 1.00 97.06 116 TYR A CA 1
ATOM 936 C C . TYR A 1 116 ? 1.483 -5.424 -8.721 1.00 97.06 116 TYR A C 1
ATOM 938 O O . TYR A 1 116 ? 1.358 -6.112 -7.712 1.00 97.06 116 TYR A O 1
ATOM 946 N N . GLU A 1 117 ? 1.379 -4.093 -8.701 1.00 96.31 117 GLU A N 1
ATOM 947 C CA . GLU A 1 117 ? 1.152 -3.287 -7.494 1.00 96.31 117 GLU A CA 1
ATOM 948 C C . GLU A 1 117 ? -0.116 -3.743 -6.766 1.00 96.31 117 GLU A C 1
ATOM 950 O O . GLU A 1 117 ? -0.073 -4.036 -5.574 1.00 96.31 117 GLU A O 1
ATOM 955 N N . LYS A 1 118 ? -1.222 -3.939 -7.498 1.00 96.25 118 LYS A N 1
ATOM 956 C CA . LYS A 1 118 ? -2.463 -4.464 -6.919 1.00 96.25 118 LYS A CA 1
ATOM 957 C C . LYS A 1 118 ? -2.287 -5.856 -6.305 1.00 96.25 118 LYS A C 1
ATOM 959 O O . LYS A 1 118 ? -2.777 -6.098 -5.206 1.00 96.25 118 LYS A O 1
ATOM 964 N N . ALA A 1 119 ? -1.614 -6.773 -7.001 1.00 96.50 119 ALA A N 1
ATOM 965 C CA . ALA A 1 119 ? -1.380 -8.120 -6.479 1.00 96.50 119 ALA A CA 1
ATOM 966 C C . ALA A 1 119 ? -0.536 -8.089 -5.193 1.00 96.50 119 ALA A C 1
ATOM 968 O O . ALA A 1 119 ? -0.870 -8.768 -4.224 1.00 96.50 119 ALA A O 1
ATOM 969 N N . ARG A 1 120 ? 0.502 -7.245 -5.148 1.00 97.19 120 ARG A N 1
ATOM 970 C CA . ARG A 1 120 ? 1.337 -7.069 -3.953 1.00 97.19 120 ARG A CA 1
ATOM 971 C C . ARG A 1 120 ? 0.593 -6.421 -2.793 1.00 97.19 120 ARG A C 1
ATOM 973 O O . ARG A 1 120 ? 0.703 -6.911 -1.675 1.00 97.19 120 ARG A O 1
ATOM 980 N N . LEU A 1 121 ? -0.196 -5.376 -3.039 1.00 97.06 121 LEU A N 1
ATOM 981 C CA . LEU A 1 121 ? -1.040 -4.767 -2.006 1.00 97.06 121 LEU A CA 1
ATOM 982 C C . LEU A 1 121 ? -2.041 -5.773 -1.431 1.00 97.06 121 LEU A C 1
ATOM 984 O O . LEU A 1 121 ? -2.251 -5.801 -0.221 1.00 97.06 121 LEU A O 1
ATOM 988 N N . HIS A 1 122 ? -2.607 -6.638 -2.276 1.00 97.00 122 HIS A N 1
ATOM 989 C CA . HIS A 1 122 ? -3.505 -7.699 -1.831 1.00 97.00 122 HIS A CA 1
ATOM 990 C C . HIS A 1 122 ? -2.802 -8.711 -0.912 1.00 97.00 122 HIS A C 1
ATOM 992 O O . HIS A 1 122 ? -3.329 -9.063 0.142 1.00 97.00 122 HIS A O 1
ATOM 998 N N . GLU A 1 123 ? -1.593 -9.153 -1.271 1.00 96.69 123 GLU A N 1
ATOM 999 C CA . GLU A 1 123 ? -0.779 -10.043 -0.429 1.00 96.69 123 GLU A CA 1
ATOM 1000 C C . GLU A 1 123 ? -0.437 -9.399 0.923 1.00 96.69 123 GLU A C 1
ATOM 1002 O O . GLU A 1 123 ? -0.589 -10.035 1.966 1.00 96.69 123 GLU A O 1
ATOM 1007 N N . LEU A 1 124 ? -0.025 -8.127 0.918 1.00 96.94 124 LEU A N 1
ATOM 1008 C CA . LEU A 1 124 ? 0.284 -7.373 2.136 1.00 96.94 124 LEU A CA 1
ATOM 1009 C C . LEU A 1 124 ? -0.950 -7.217 3.032 1.00 96.94 124 LEU A C 1
ATOM 1011 O O . LEU A 1 124 ? -0.865 -7.446 4.237 1.00 96.94 124 LEU A O 1
ATOM 1015 N N . ALA A 1 125 ? -2.109 -6.917 2.443 1.00 96.81 125 ALA A N 1
ATOM 1016 C CA . ALA A 1 125 ? -3.379 -6.841 3.154 1.00 96.81 125 ALA A CA 1
ATOM 1017 C C . ALA A 1 125 ? -3.749 -8.173 3.823 1.00 96.81 125 ALA A C 1
ATOM 1019 O O . ALA A 1 125 ? -4.134 -8.190 4.992 1.00 96.81 125 ALA A O 1
ATOM 1020 N N . LEU A 1 126 ? -3.602 -9.295 3.112 1.00 96.31 126 LEU A N 1
ATOM 1021 C CA . LEU A 1 126 ? -3.857 -10.625 3.672 1.00 96.31 126 LEU A CA 1
ATOM 1022 C C . LEU A 1 126 ? -2.887 -10.975 4.805 1.00 96.31 126 LEU A C 1
ATOM 1024 O O . LEU A 1 126 ? -3.324 -11.502 5.828 1.00 96.31 126 LEU A O 1
ATOM 1028 N N . ASN A 1 127 ? -1.599 -10.668 4.645 1.00 96.44 127 ASN A N 1
ATOM 1029 C CA . ASN A 1 127 ? -0.593 -10.913 5.678 1.00 96.44 127 ASN A CA 1
ATOM 1030 C C . ASN A 1 127 ? -0.881 -10.092 6.940 1.00 96.44 127 ASN A C 1
ATOM 1032 O O . ASN A 1 127 ? -0.900 -10.648 8.035 1.00 96.44 127 ASN A O 1
ATOM 1036 N N . TRP A 1 128 ? -1.206 -8.807 6.788 1.00 97.06 128 TRP A N 1
ATOM 1037 C CA . TRP A 1 128 ? -1.567 -7.945 7.913 1.00 97.06 128 TRP A CA 1
ATOM 1038 C C . TRP A 1 128 ? -2.824 -8.441 8.647 1.00 97.06 128 TRP A C 1
ATOM 1040 O O . TRP A 1 128 ? -2.846 -8.524 9.875 1.00 97.06 128 TRP A O 1
ATOM 1050 N N . LEU A 1 129 ? -3.862 -8.870 7.916 1.00 96.38 129 LEU A N 1
ATOM 1051 C CA . LEU A 1 129 ? -5.038 -9.494 8.534 1.00 96.38 129 LEU A CA 1
ATOM 1052 C C . LEU A 1 129 ? -4.677 -10.787 9.276 1.00 96.38 129 LEU A C 1
ATOM 1054 O O . LEU A 1 129 ? -5.173 -11.017 10.380 1.00 96.38 129 LEU A O 1
ATOM 1058 N N . MET A 1 130 ? -3.793 -11.609 8.709 1.00 95.31 130 MET A N 1
ATOM 1059 C CA . MET A 1 130 ? -3.333 -12.848 9.334 1.00 95.31 130 MET A CA 1
ATOM 1060 C C . MET A 1 130 ? -2.591 -12.589 10.652 1.00 95.31 130 MET A C 1
ATOM 1062 O O . MET A 1 130 ? -2.829 -13.308 11.624 1.00 95.31 130 MET A O 1
ATOM 1066 N N . GLU A 1 131 ? -1.757 -11.548 10.715 1.00 95.81 131 GLU A N 1
ATOM 1067 C CA . GLU A 1 131 ? -1.078 -11.106 11.944 1.00 95.81 131 GLU A CA 1
ATOM 1068 C C . GLU A 1 131 ? -2.075 -10.685 13.034 1.00 95.81 131 GLU A C 1
ATOM 1070 O O . GLU A 1 131 ? -1.878 -10.990 14.211 1.00 95.81 131 GLU A O 1
ATOM 1075 N N . LEU A 1 132 ? -3.203 -10.084 12.641 1.00 94.75 132 LEU A N 1
ATOM 1076 C CA . LEU A 1 132 ? -4.330 -9.773 13.531 1.00 94.75 132 LEU A CA 1
ATOM 1077 C C . LEU A 1 132 ? -5.207 -10.996 13.865 1.00 94.75 132 LEU A C 1
ATOM 1079 O O . LEU A 1 132 ? -6.206 -10.883 14.582 1.00 94.75 132 LEU A O 1
ATOM 1083 N N . GLY A 1 133 ? -4.874 -12.178 13.338 1.00 94.88 133 GLY A N 1
ATOM 1084 C CA . GLY A 1 133 ? -5.669 -13.393 13.492 1.00 94.88 133 GLY A CA 1
ATOM 1085 C C . GLY A 1 133 ? -7.022 -13.327 12.777 1.00 94.88 133 GLY A C 1
ATOM 1086 O O . GLY A 1 133 ? -7.964 -14.020 13.184 1.00 94.88 133 GLY A O 1
ATOM 1087 N N . LEU A 1 134 ? -7.133 -12.500 11.740 1.00 94.12 134 LEU A N 1
ATOM 1088 C CA . LEU A 1 134 ? -8.322 -12.317 10.921 1.00 94.12 134 LEU A CA 1
ATOM 1089 C C . LEU A 1 134 ? -8.202 -13.039 9.580 1.00 94.12 134 LEU A C 1
ATOM 1091 O O . LEU A 1 134 ? -7.127 -13.171 9.003 1.00 94.12 134 LEU A O 1
ATOM 1095 N N . GLU A 1 135 ? -9.351 -13.455 9.067 1.00 91.31 135 GLU A N 1
ATOM 1096 C CA . GLU A 1 135 ? -9.520 -13.894 7.688 1.00 91.31 135 GLU A CA 1
ATOM 1097 C C . GLU A 1 135 ? -10.620 -13.042 7.050 1.00 91.31 135 GLU A C 1
ATOM 1099 O O . GLU A 1 135 ? -11.710 -12.922 7.632 1.00 91.31 135 GLU A O 1
ATOM 1104 N N . PRO A 1 136 ? -10.388 -12.448 5.868 1.00 90.62 136 PRO A N 1
ATOM 1105 C CA . PRO A 1 136 ? -11.478 -11.837 5.136 1.00 90.62 136 PRO A CA 1
ATOM 1106 C C . PRO A 1 136 ? -12.446 -12.944 4.723 1.00 90.62 136 PRO A C 1
ATOM 1108 O O . PRO A 1 136 ? -12.049 -13.990 4.205 1.00 90.62 136 PRO A O 1
ATOM 1111 N N . ALA A 1 137 ? -13.736 -12.725 4.960 1.00 87.50 137 ALA A N 1
ATOM 1112 C CA . ALA A 1 137 ? -14.768 -13.586 4.422 1.00 87.50 137 ALA A CA 1
ATOM 1113 C C . ALA A 1 137 ? -14.562 -13.634 2.911 1.00 87.50 137 ALA A C 1
ATOM 1115 O O . ALA A 1 137 ? -14.580 -12.588 2.261 1.00 87.50 137 ALA A O 1
ATOM 1116 N N . ALA A 1 138 ? -14.337 -14.836 2.370 1.00 66.88 138 ALA A N 1
ATOM 1117 C CA . ALA A 1 138 ? -14.254 -15.026 0.935 1.00 66.88 138 ALA A CA 1
ATOM 1118 C C . ALA A 1 138 ? -15.478 -14.349 0.333 1.00 66.88 138 ALA A C 1
ATOM 1120 O O . ALA A 1 138 ? -16.615 -14.710 0.664 1.00 66.88 138 ALA A O 1
ATOM 1121 N N . GLU A 1 139 ? -15.242 -13.334 -0.492 1.00 53.91 139 GLU A N 1
ATOM 1122 C CA . GLU A 1 139 ? -16.295 -12.614 -1.171 1.00 53.91 139 GLU A CA 1
ATOM 1123 C C . GLU A 1 139 ? -16.934 -13.610 -2.140 1.00 53.91 139 GLU A C 1
ATOM 1125 O O . GLU A 1 139 ? -16.593 -13.724 -3.313 1.00 53.91 139 GLU A O 1
ATOM 1130 N N . THR A 1 140 ? -17.872 -14.409 -1.634 1.00 43.44 140 THR A N 1
ATOM 1131 C CA . THR A 1 140 ? -18.651 -15.366 -2.420 1.00 43.44 140 THR A CA 1
ATOM 1132 C C . THR A 1 140 ? -19.727 -14.583 -3.185 1.00 43.44 140 THR A C 1
ATOM 1134 O O . THR A 1 140 ? -20.880 -14.994 -3.291 1.00 43.44 140 THR A O 1
ATOM 1137 N N . ALA A 1 141 ? -19.354 -13.411 -3.708 1.00 44.59 141 ALA A N 1
ATOM 1138 C CA . ALA A 1 141 ? -20.178 -12.508 -4.496 1.00 44.59 141 ALA A CA 1
ATOM 1139 C C . ALA A 1 141 ? -20.115 -12.826 -5.999 1.00 44.59 141 ALA A C 1
ATOM 1141 O O . ALA A 1 141 ? -20.703 -12.108 -6.800 1.00 44.59 141 ALA A O 1
ATOM 1142 N N . ALA A 1 142 ? -19.467 -13.924 -6.399 1.00 43.19 142 ALA A N 1
ATOM 1143 C CA . ALA A 1 142 ? -19.676 -14.513 -7.722 1.00 43.19 142 ALA A CA 1
ATOM 1144 C C . ALA A 1 142 ? -20.765 -15.602 -7.730 1.00 43.19 142 ALA A C 1
ATOM 1146 O O . ALA A 1 142 ? -21.250 -15.953 -8.802 1.00 43.19 142 ALA A O 1
ATOM 1147 N N . ASP A 1 143 ? -21.196 -16.108 -6.566 1.00 42.00 143 ASP A N 1
ATOM 1148 C CA . ASP A 1 143 ? -22.174 -17.202 -6.514 1.00 42.00 143 ASP A CA 1
ATOM 1149 C C . ASP A 1 143 ? -23.499 -16.782 -5.842 1.00 42.00 143 ASP A C 1
ATOM 1151 O O . ASP A 1 143 ? -24.565 -17.244 -6.234 1.00 42.00 143 ASP A O 1
ATOM 1155 N N . SER A 1 144 ? -23.530 -15.809 -4.929 1.00 49.72 144 SER A N 1
ATOM 1156 C CA . SER A 1 144 ? -24.810 -15.317 -4.372 1.00 49.72 144 SER A CA 1
ATOM 1157 C C . SER A 1 144 ? -25.649 -14.459 -5.343 1.00 49.72 144 SER A C 1
ATOM 1159 O O . SER A 1 144 ? -26.840 -14.269 -5.110 1.00 49.72 144 SER A O 1
ATOM 1161 N N . SER A 1 145 ? -25.062 -13.997 -6.455 1.00 49.22 145 SER A N 1
ATOM 1162 C CA . SER A 1 145 ? -25.713 -13.175 -7.496 1.00 49.22 145 SER A CA 1
ATOM 1163 C C . SER A 1 145 ? -26.337 -13.993 -8.641 1.00 49.22 145 SER A C 1
ATOM 1165 O O . SER A 1 145 ? -27.194 -13.497 -9.372 1.00 49.22 145 SER A O 1
ATOM 1167 N N . MET A 1 146 ? -25.980 -15.273 -8.793 1.00 46.38 146 MET A N 1
ATOM 1168 C CA . MET A 1 146 ? -26.550 -16.123 -9.841 1.00 46.38 146 MET A CA 1
ATOM 1169 C C . MET A 1 146 ? -27.917 -16.666 -9.403 1.00 46.38 146 MET A C 1
ATOM 1171 O O . MET A 1 146 ? -27.969 -17.470 -8.461 1.00 46.38 146 MET A O 1
ATOM 1175 N N . PRO A 1 147 ? -29.024 -16.315 -10.098 1.00 63.34 147 PRO A N 1
ATOM 1176 C CA . PRO A 1 147 ? -30.314 -16.946 -9.862 1.00 63.34 147 PRO A CA 1
ATOM 1177 C C . PRO A 1 147 ? -30.151 -18.462 -9.966 1.00 63.34 147 PRO A C 1
ATOM 1179 O O . PRO A 1 147 ? -29.545 -18.960 -10.919 1.00 63.34 147 PRO A O 1
ATOM 1182 N N . GLU A 1 148 ? -30.710 -19.213 -9.017 1.00 56.91 148 GLU A N 1
ATOM 1183 C CA . GLU A 1 148 ? -30.543 -20.674 -8.932 1.00 56.91 148 GLU A CA 1
ATOM 1184 C C . GLU A 1 148 ? -30.904 -21.404 -10.245 1.00 56.91 148 GLU A C 1
ATOM 1186 O O . GLU A 1 148 ? -30.354 -22.460 -10.571 1.00 56.91 148 GLU A O 1
ATOM 1191 N N . GLY A 1 149 ? -31.760 -20.789 -11.068 1.00 66.56 149 GLY A N 1
ATOM 1192 C CA . GLY A 1 149 ? -32.110 -21.266 -12.405 1.00 66.56 149 GLY A CA 1
ATOM 1193 C C . GLY A 1 149 ? -30.944 -21.358 -13.400 1.00 66.56 149 GLY A C 1
ATOM 1194 O O . GLY A 1 149 ? -30.996 -22.206 -14.289 1.00 66.56 149 GLY A O 1
ATOM 1195 N N . ILE A 1 150 ? -29.890 -20.544 -13.265 1.00 62.94 150 ILE A N 1
ATOM 1196 C CA . ILE A 1 150 ? -28.720 -20.586 -14.160 1.00 62.94 150 ILE A CA 1
ATOM 1197 C C . ILE A 1 150 ? -27.738 -21.674 -13.708 1.00 62.94 150 ILE A C 1
ATOM 1199 O O . ILE A 1 150 ? -27.280 -22.467 -14.533 1.00 62.94 150 ILE A O 1
ATOM 1203 N N . ARG A 1 151 ? -27.511 -21.804 -12.394 1.00 57.84 151 ARG A N 1
ATOM 1204 C CA . ARG A 1 151 ? -26.666 -22.865 -11.815 1.00 57.84 151 ARG A CA 1
ATOM 1205 C C . ARG A 1 151 ? -27.132 -24.265 -12.213 1.00 57.84 151 ARG A C 1
ATOM 1207 O O . ARG A 1 151 ? -26.330 -25.098 -12.626 1.00 57.84 151 ARG A O 1
ATOM 1214 N N . ARG A 1 152 ? -28.447 -24.519 -12.165 1.00 60.41 152 ARG A N 1
ATOM 1215 C CA . ARG A 1 152 ? -29.012 -25.837 -12.514 1.00 60.41 152 ARG A CA 1
ATOM 1216 C C . ARG A 1 152 ? -28.881 -26.206 -13.994 1.00 60.41 152 ARG A C 1
ATOM 1218 O O . ARG A 1 152 ? -28.951 -27.389 -14.317 1.00 60.41 152 ARG A O 1
ATOM 1225 N N . ARG A 1 153 ? -28.721 -25.226 -14.889 1.00 66.62 153 ARG A N 1
ATOM 1226 C CA . ARG A 1 153 ? -28.616 -25.462 -16.340 1.00 66.62 153 ARG A CA 1
ATOM 1227 C C . ARG A 1 153 ? -27.195 -25.799 -16.781 1.00 66.62 153 ARG A C 1
ATOM 1229 O O . ARG A 1 153 ? -27.040 -26.586 -17.704 1.00 66.62 153 ARG A O 1
ATOM 1236 N N . LEU A 1 154 ? -26.183 -25.261 -16.104 1.00 55.59 154 LEU A N 1
ATOM 1237 C CA . LEU A 1 154 ? -24.777 -25.518 -16.432 1.00 55.59 154 LEU A CA 1
ATOM 1238 C C . LEU A 1 154 ? -24.279 -26.881 -15.929 1.00 55.59 154 LEU A C 1
ATOM 1240 O O . LEU A 1 154 ? -23.393 -27.463 -16.535 1.00 55.59 154 LEU A O 1
ATOM 1244 N N . LEU A 1 155 ? -24.887 -27.432 -14.875 1.00 52.59 155 LEU A N 1
ATOM 1245 C CA . LEU A 1 155 ? -24.531 -28.748 -14.320 1.00 52.59 155 LEU A CA 1
ATOM 1246 C C . LEU A 1 155 ? -25.265 -29.929 -14.990 1.00 52.59 155 LEU A C 1
ATOM 1248 O O . LEU A 1 155 ? -25.204 -31.053 -14.495 1.00 52.59 155 LEU A O 1
ATOM 1252 N N . ARG A 1 156 ? -26.002 -29.684 -16.082 1.00 53.44 156 ARG A N 1
ATOM 1253 C CA . ARG A 1 156 ? -26.728 -30.711 -16.855 1.00 53.44 156 ARG A CA 1
ATOM 1254 C C . ARG A 1 156 ? -26.320 -30.777 -18.336 1.00 53.44 156 ARG A C 1
ATOM 1256 O O . ARG A 1 156 ? -27.060 -31.376 -19.114 1.00 53.44 156 ARG A O 1
ATOM 1263 N N . ALA A 1 157 ? -25.200 -30.165 -18.718 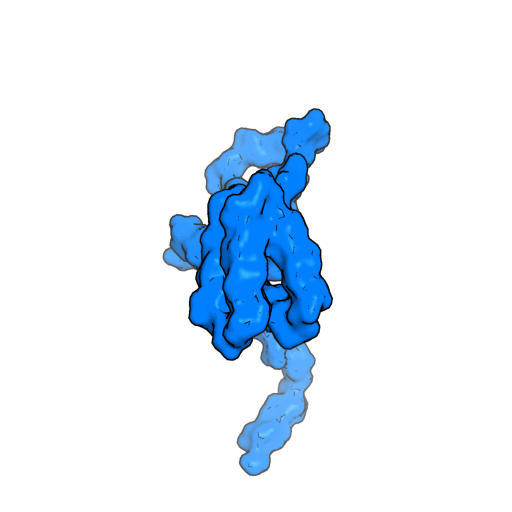1.00 48.09 157 ALA A N 1
ATOM 1264 C CA . ALA A 1 157 ? -24.642 -30.270 -20.068 1.00 48.09 157 ALA A CA 1
ATOM 1265 C C . ALA A 1 157 ? -23.625 -31.414 -20.159 1.00 48.09 157 ALA A C 1
ATOM 1267 O O . ALA A 1 157 ? -22.820 -31.545 -19.211 1.00 48.09 157 ALA A O 1
#

Foldseek 3Di:
DAEAAADLVVLLVQQADPDQWWWKAQQVHNDIDIARNVDGDPVSVCVCVVCVVRIDTRHHDDPVNVLVLQVVLLVVDPDPVLNVQLVVLCVDPNNVVSNVVSCVVPVVSVVVVVVSSSVVSSVVSQVVCVVVVYDYDPPCVVPVPDDVVVVVVVVPD

Solvent-accessible surface area (backbone atoms only — not comparable to full-atom values): 9060 Å² total; per-residue (Å²): 120,46,77,37,63,47,62,60,71,59,47,33,48,45,31,71,41,80,61,69,58,47,38,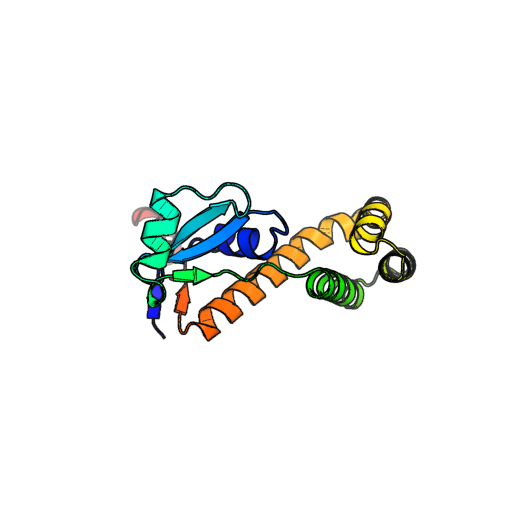30,37,32,73,85,71,37,45,77,49,76,37,40,74,91,69,57,53,66,68,61,52,50,56,47,70,73,46,53,90,46,44,46,76,54,75,44,56,50,75,64,58,57,47,50,54,50,54,56,50,48,75,74,44,90,41,88,74,55,38,64,56,44,55,52,21,57,74,41,101,50,23,74,62,43,27,56,60,56,36,70,78,32,70,65,59,51,64,46,46,65,58,52,52,50,53,51,36,49,51,51,46,52,51,55,34,46,76,72,37,37,38,66,45,77,78,61,70,80,59,77,73,54,58,68,75,58,61,61,56,68,78,70,113

Mean predicted aligned error: 7.62 Å

InterPro domains:
  IPR005361 Uncharacterised protein family UPF0158 [PF03682] (1-143)

Sequence (157 aa):
MRVLTIDMHRLERALDDPGPLEHYLDLHSGQFISLDADDPDAQTLHQLESDPERYAGIPPLDTADRIDMREAFLFDLHDPHAHPLLAAALQSRRPLRTFGYELEQFPAARRAWPIYEKARLHELALNWLMELGLEPAAETAADSSMPEGIRRRLLRA

pLDDT: mean 89.48, std 14.12, range [42.0, 98.25]

Organism: NCBI:txid1007099

Secondary structure (DSSP, 8-state):
-EEE---HHHHHHHHH--SSEEEEEETTT--EEEEESSS--HHHHHHHHH-GGGEEE-----HHHHHHHHHHHHHH---TTHHHHHHHHHTSSSHHHHHHHHHTT-HHHHHHHHHHHHHHHHHHHHHHHHHTTEEEPP--TTTTTS-HHHHHHHTT-

Radius of gyration: 20.19 Å; Cα contacts (8 Å, |Δi|>4): 155; chains: 1; bounding box: 51×49×47 Å